Protein AF-A0A371GUI7-F1 (afdb_monomer)

Solvent-accessible surface area (backbone atoms only — not comparable to full-atom values): 7057 Å² total; per-residue (Å²): 116,69,69,60,55,53,47,51,54,51,62,67,65,54,74,78,77,85,79,54,71,71,40,46,23,28,39,54,56,83,74,86,72,90,68,92,70,82,89,71,81,53,62,43,70,75,26,33,25,74,41,76,47,98,86,46,37,32,32,36,30,39,83,86,77,68,47,72,50,78,44,54,50,87,44,47,44,81,52,77,83,67,82,75,76,63,96,68,78,84,74,74,79,75,78,76,77,78,76,75,80,79,78,81,75,90,129

pLDDT: mean 78.73, std 14.85, range [47.09, 96.81]

Organism: Mucuna pruriens (NCBI:txid157652)

Structure (mmCIF, N/CA/C/O backbone):
data_AF-A0A371GUI7-F1
#
_entry.id   AF-A0A371GUI7-F1
#
loop_
_atom_site.group_PDB
_atom_site.id
_atom_site.type_symbol
_atom_site.label_atom_id
_atom_site.label_alt_id
_atom_site.label_comp_id
_atom_site.label_asym_id
_atom_site.label_entity_id
_atom_site.label_seq_id
_atom_site.pdbx_PDB_ins_code
_atom_site.Cartn_x
_atom_site.Cartn_y
_atom_site.Cartn_z
_atom_site.occupancy
_atom_site.B_iso_or_equiv
_atom_site.auth_seq_id
_atom_site.auth_comp_id
_atom_site.auth_asym_id
_atom_site.auth_atom_id
_atom_site.pdbx_PDB_model_num
ATOM 1 N N . ILE A 1 1 ? -7.591 28.735 19.062 1.00 66.94 1 ILE A N 1
ATOM 2 C CA . ILE A 1 1 ? -8.424 28.830 17.832 1.00 66.94 1 ILE A CA 1
ATOM 3 C C . ILE A 1 1 ? -7.649 28.418 16.568 1.00 66.94 1 ILE A C 1
ATOM 5 O O . ILE A 1 1 ? -8.114 27.538 15.856 1.00 66.94 1 ILE A O 1
ATOM 9 N N . TYR A 1 2 ? -6.450 28.956 16.311 1.00 76.00 2 TYR A N 1
ATOM 10 C CA . TYR A 1 2 ? -5.636 28.631 15.121 1.00 76.00 2 TYR A CA 1
ATOM 11 C C . TYR A 1 2 ? -5.284 27.133 14.961 1.00 76.00 2 TYR A C 1
ATOM 13 O O . TYR A 1 2 ? -5.581 26.532 13.930 1.00 76.00 2 TYR A O 1
ATOM 21 N N . LYS A 1 3 ? -4.753 26.491 16.015 1.00 79.81 3 LYS A N 1
ATOM 22 C CA . LYS A 1 3 ? -4.342 25.069 15.984 1.00 79.81 3 LYS A CA 1
ATOM 23 C C . LYS A 1 3 ? -5.483 24.102 15.628 1.00 79.81 3 LYS A C 1
ATOM 25 O O . LYS A 1 3 ? -5.258 23.124 14.930 1.00 79.81 3 LYS A O 1
ATOM 30 N N . GLN A 1 4 ? -6.714 24.386 16.063 1.00 85.88 4 GLN A N 1
ATOM 31 C CA . GLN A 1 4 ? -7.883 23.551 15.751 1.00 85.88 4 GLN A CA 1
ATOM 32 C C . GLN A 1 4 ? -8.284 23.626 14.274 1.00 85.88 4 GLN A C 1
ATOM 34 O O . GLN A 1 4 ? -8.662 22.604 13.706 1.00 85.88 4 GLN A O 1
ATOM 39 N N . LYS A 1 5 ? -8.193 24.805 13.642 1.00 81.94 5 LYS A N 1
ATOM 40 C CA . LYS A 1 5 ? -8.510 24.964 12.214 1.00 81.94 5 LYS A CA 1
ATOM 41 C C . LYS A 1 5 ? -7.492 24.236 11.333 1.00 81.94 5 LYS A C 1
ATOM 43 O O . LYS A 1 5 ? -7.896 23.505 10.436 1.00 81.94 5 LYS A O 1
ATOM 48 N N . ILE A 1 6 ? -6.199 24.359 11.648 1.00 83.12 6 ILE A N 1
ATOM 49 C CA . ILE A 1 6 ? -5.138 23.640 10.923 1.00 83.12 6 ILE A CA 1
ATOM 50 C C . ILE A 1 6 ? -5.261 22.130 11.103 1.00 83.12 6 ILE A C 1
ATOM 52 O O . ILE A 1 6 ? -5.142 21.404 10.120 1.00 83.12 6 ILE A O 1
ATOM 56 N N . LYS A 1 7 ? -5.553 21.658 12.323 1.00 84.44 7 LYS A N 1
ATOM 57 C CA . LYS A 1 7 ? -5.770 20.232 12.585 1.00 84.44 7 LYS A CA 1
ATOM 58 C C . LYS A 1 7 ? -6.922 19.675 11.745 1.00 84.44 7 LYS A C 1
ATOM 60 O O . LYS A 1 7 ? -6.745 18.662 11.093 1.00 84.44 7 LYS A O 1
ATOM 65 N N . ARG A 1 8 ? -8.067 20.368 11.688 1.00 82.38 8 ARG A N 1
ATOM 66 C CA . ARG A 1 8 ? -9.210 19.944 10.858 1.00 82.38 8 ARG A CA 1
ATOM 67 C C . ARG A 1 8 ? -8.868 19.892 9.371 1.00 82.38 8 ARG A C 1
ATOM 69 O O . ARG A 1 8 ? -9.263 18.944 8.711 1.00 82.38 8 ARG A O 1
ATOM 76 N N . PHE A 1 9 ? -8.130 20.878 8.861 1.00 80.00 9 PHE A N 1
ATOM 77 C CA . PHE A 1 9 ? -7.688 20.877 7.467 1.00 80.00 9 PHE A CA 1
ATOM 78 C C . PHE A 1 9 ? -6.723 19.718 7.180 1.00 80.00 9 PHE A C 1
ATOM 80 O O . PHE A 1 9 ? -6.904 19.008 6.200 1.00 80.00 9 PHE A O 1
ATOM 87 N N . HIS A 1 10 ? -5.748 19.472 8.061 1.00 73.50 10 HIS A N 1
ATOM 88 C CA . HIS A 1 10 ? -4.852 18.317 7.947 1.00 73.50 10 HIS A CA 1
ATOM 89 C C . HIS A 1 10 ? -5.621 16.996 7.988 1.00 73.50 10 HIS A C 1
ATOM 91 O O . HIS A 1 10 ? -5.463 16.183 7.086 1.00 73.50 10 HIS A O 1
ATOM 97 N N . ASP A 1 11 ? -6.491 16.810 8.980 1.00 75.50 11 ASP A N 1
ATOM 98 C CA . ASP A 1 11 ? -7.272 15.584 9.157 1.00 75.50 11 ASP A CA 1
ATOM 99 C C . ASP A 1 11 ? -8.214 15.326 7.962 1.00 75.50 11 ASP A C 1
ATOM 101 O O . ASP A 1 11 ? -8.455 14.175 7.609 1.00 75.50 11 ASP A O 1
ATOM 105 N N . GLN A 1 12 ? -8.716 16.382 7.307 1.00 70.38 12 GLN A N 1
ATOM 106 C CA . GLN A 1 12 ? -9.515 16.290 6.075 1.00 70.38 12 GLN A CA 1
ATOM 107 C C . GLN A 1 12 ? -8.679 15.939 4.835 1.00 70.38 12 GLN A C 1
ATOM 109 O O . GLN A 1 12 ? -9.179 15.272 3.934 1.00 70.38 12 GLN A O 1
ATOM 114 N N . GLN A 1 13 ? -7.425 16.396 4.777 1.00 65.44 13 GLN A N 1
ATOM 115 C CA . GLN A 1 13 ? -6.491 16.121 3.679 1.00 65.44 13 GLN A CA 1
ATOM 116 C C . GLN A 1 13 ? -5.766 14.775 3.834 1.00 65.44 13 GLN A C 1
ATOM 118 O O . GLN A 1 13 ? -5.100 14.328 2.898 1.00 65.44 13 GLN A O 1
ATOM 123 N N . ILE A 1 14 ? -5.910 14.092 4.979 1.00 63.75 14 ILE A N 1
ATOM 124 C CA . ILE A 1 14 ? -5.553 12.676 5.105 1.00 63.75 14 ILE A CA 1
ATOM 125 C C . ILE A 1 14 ? -6.504 11.904 4.195 1.00 63.75 14 ILE A C 1
ATOM 127 O O . ILE A 1 14 ? -7.626 11.559 4.563 1.00 63.75 14 ILE A O 1
ATOM 131 N N . LEU A 1 15 ? -6.043 11.664 2.970 1.00 61.72 15 LEU A N 1
ATOM 132 C CA . LEU A 1 15 ? -6.738 10.868 1.978 1.00 61.72 15 LEU A CA 1
ATOM 133 C C . LEU A 1 15 ? -7.015 9.491 2.595 1.00 61.72 15 LEU A C 1
ATOM 135 O O . LEU A 1 15 ? -6.109 8.663 2.722 1.00 61.72 15 LEU A O 1
ATOM 139 N N . ARG A 1 16 ? -8.264 9.251 3.005 1.00 63.94 16 ARG A N 1
ATOM 140 C CA . ARG A 1 16 ? -8.727 7.933 3.442 1.00 63.94 16 ARG A CA 1
ATOM 141 C C . ARG A 1 16 ? -8.752 7.029 2.215 1.00 63.94 16 ARG A C 1
ATOM 143 O O . ARG A 1 16 ? -9.773 6.893 1.554 1.00 63.94 16 ARG A O 1
ATOM 150 N N . LYS A 1 17 ? -7.599 6.459 1.865 1.00 71.44 17 LYS A N 1
ATOM 151 C CA . LYS A 1 17 ? -7.542 5.367 0.897 1.00 71.44 17 LYS A CA 1
ATOM 152 C C . LYS A 1 17 ? -8.243 4.177 1.537 1.00 71.44 17 LYS A C 1
ATOM 154 O O . LYS A 1 17 ? -7.737 3.600 2.496 1.00 71.44 17 LYS A O 1
ATOM 159 N N . GLU A 1 18 ? -9.428 3.860 1.039 1.00 81.50 18 GLU A N 1
ATOM 160 C CA . GLU A 1 18 ? -10.134 2.650 1.431 1.00 81.50 18 GLU A CA 1
ATOM 161 C C . GLU A 1 18 ? -9.447 1.456 0.772 1.00 81.50 18 GLU A C 1
ATOM 163 O O . GLU A 1 18 ? -9.377 1.353 -0.453 1.00 81.50 18 GLU A O 1
ATOM 168 N N . PHE A 1 19 ? -8.906 0.573 1.604 1.00 87.25 19 PHE A N 1
ATOM 169 C CA . PHE A 1 19 ? -8.271 -0.662 1.173 1.00 87.25 19 PHE A CA 1
ATOM 170 C C . PHE A 1 19 ? -9.211 -1.833 1.433 1.00 87.25 19 PHE A C 1
ATOM 172 O O . PHE A 1 19 ? -9.877 -1.881 2.469 1.00 87.25 19 PHE A O 1
ATOM 179 N N . ARG A 1 20 ? -9.260 -2.782 0.496 1.00 90.81 20 ARG A N 1
ATOM 180 C CA . ARG A 1 20 ? -10.077 -3.997 0.610 1.00 90.81 20 ARG A CA 1
ATOM 181 C C . ARG A 1 20 ? -9.194 -5.237 0.585 1.00 90.81 20 ARG A C 1
ATOM 183 O O . ARG A 1 20 ? -8.166 -5.260 -0.087 1.00 90.81 20 ARG A O 1
ATOM 190 N N . VAL A 1 21 ? -9.613 -6.279 1.298 1.00 93.56 21 VAL A N 1
ATOM 191 C CA . VAL A 1 21 ? -8.976 -7.601 1.209 1.00 93.56 21 VAL A CA 1
ATOM 192 C C . VAL A 1 21 ? -9.067 -8.111 -0.234 1.00 93.56 21 VAL A C 1
ATOM 194 O O . VAL A 1 21 ? -10.085 -7.924 -0.897 1.00 93.56 21 VAL A O 1
ATOM 197 N N . GLY A 1 22 ? -7.983 -8.704 -0.733 1.00 92.75 22 GLY A N 1
ATOM 198 C CA . GLY A 1 22 ? -7.828 -9.164 -2.115 1.00 92.75 22 GLY A CA 1
ATOM 199 C C . GLY A 1 22 ? -7.323 -8.099 -3.094 1.00 92.75 22 GLY A C 1
ATOM 200 O O . GLY A 1 22 ? -6.980 -8.426 -4.226 1.00 92.75 22 GLY A O 1
ATOM 201 N N . GLN A 1 23 ? -7.234 -6.829 -2.690 1.00 93.06 23 GLN A N 1
ATOM 202 C CA . GLN A 1 23 ? -6.746 -5.762 -3.563 1.00 93.06 23 GLN A CA 1
ATOM 203 C C . GLN A 1 23 ? -5.222 -5.838 -3.752 1.00 93.06 23 GLN A C 1
ATOM 205 O O . GLN A 1 23 ? -4.480 -5.965 -2.775 1.00 93.06 23 GLN A O 1
ATOM 210 N N . LYS A 1 24 ? -4.759 -5.685 -5.003 1.00 94.12 24 LYS A N 1
ATOM 211 C CA . LYS A 1 24 ? -3.335 -5.510 -5.327 1.00 94.12 24 LYS A CA 1
ATOM 212 C C . LYS A 1 24 ? -2.874 -4.088 -4.992 1.00 94.12 24 LYS A C 1
ATOM 214 O O . LYS A 1 24 ? -3.524 -3.101 -5.356 1.00 94.12 24 LYS A O 1
ATOM 219 N N . VAL A 1 25 ? -1.731 -3.965 -4.328 1.00 94.00 25 VAL A N 1
ATOM 220 C CA . VAL A 1 25 ? -1.131 -2.687 -3.924 1.00 94.00 25 VAL A CA 1
ATOM 221 C C . VAL A 1 25 ? 0.373 -2.682 -4.150 1.00 94.00 25 VAL A C 1
ATOM 223 O O . VAL A 1 25 ? 1.013 -3.723 -4.130 1.00 94.00 25 VAL A O 1
ATOM 226 N N . LEU A 1 26 ? 0.938 -1.493 -4.337 1.00 94.25 26 LEU A N 1
ATOM 227 C CA . LEU A 1 26 ? 2.382 -1.268 -4.362 1.00 94.25 26 LEU A CA 1
ATOM 228 C C . LEU A 1 26 ? 2.853 -0.757 -3.001 1.00 94.25 26 LEU A C 1
ATOM 230 O O . LEU A 1 26 ? 2.146 0.036 -2.367 1.00 94.25 26 LEU A O 1
ATOM 234 N N . LEU A 1 27 ? 4.062 -1.143 -2.595 1.00 93.94 27 LEU A N 1
ATOM 235 C CA . LEU A 1 27 ? 4.681 -0.736 -1.329 1.00 93.94 27 LEU A CA 1
ATOM 236 C C . LEU A 1 27 ? 5.770 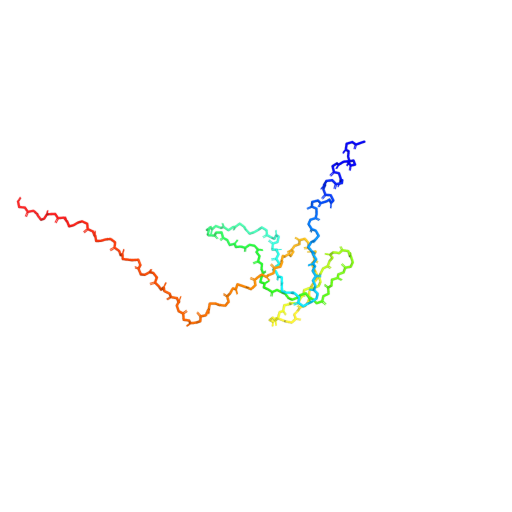0.316 -1.548 1.00 93.94 27 LEU A C 1
ATOM 238 O O . LEU A 1 27 ? 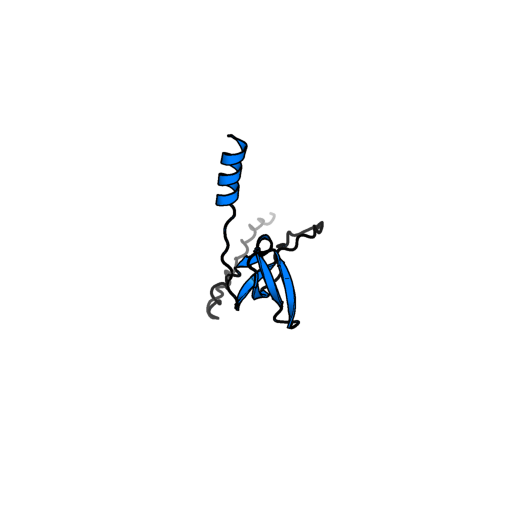6.628 0.164 -2.408 1.00 93.94 27 LEU A O 1
ATOM 242 N N . PHE A 1 28 ? 5.781 1.376 -0.747 1.00 91.69 28 PHE A N 1
ATOM 243 C CA . PHE A 1 28 ? 6.825 2.392 -0.788 1.00 91.69 28 PHE A CA 1
ATOM 244 C C . PHE A 1 28 ? 8.061 1.971 0.014 1.00 91.69 28 PHE A C 1
ATOM 246 O O . PHE A 1 28 ? 8.008 1.807 1.234 1.00 91.69 28 PHE A O 1
ATOM 253 N N . ASN A 1 29 ? 9.209 1.902 -0.653 1.00 88.31 29 ASN A N 1
ATOM 254 C CA . ASN A 1 29 ? 10.494 1.640 -0.026 1.00 88.31 29 ASN A CA 1
ATOM 255 C C . ASN A 1 29 ? 11.097 2.931 0.550 1.00 88.31 29 ASN A C 1
ATOM 257 O O . ASN A 1 29 ? 11.682 3.748 -0.172 1.00 88.31 29 ASN A O 1
ATOM 261 N N . SER A 1 30 ? 10.976 3.120 1.866 1.00 82.19 30 SER A N 1
ATOM 262 C CA . SER A 1 30 ? 11.447 4.319 2.579 1.00 82.19 30 SER A CA 1
ATOM 263 C C . SER A 1 30 ? 12.970 4.425 2.702 1.00 82.19 30 SER A C 1
ATOM 265 O O . SER A 1 30 ? 13.480 5.520 2.962 1.00 82.19 30 SER A O 1
ATOM 267 N N . ARG A 1 31 ? 13.721 3.351 2.425 1.00 81.88 31 ARG A N 1
ATOM 268 C CA . ARG A 1 31 ? 15.186 3.367 2.493 1.00 81.88 31 ARG A CA 1
ATOM 269 C C . ARG A 1 31 ? 15.747 4.225 1.364 1.00 81.88 31 ARG A C 1
ATOM 271 O O . ARG A 1 31 ? 15.551 3.934 0.185 1.00 81.88 31 ARG A O 1
ATOM 278 N N . LEU A 1 32 ? 16.428 5.306 1.734 1.00 68.50 32 LEU A N 1
ATOM 279 C CA . LEU A 1 32 ? 17.136 6.161 0.792 1.00 68.50 32 LEU A CA 1
ATOM 280 C C . LEU A 1 32 ? 18.335 5.378 0.242 1.00 68.50 32 LEU A C 1
ATOM 282 O O . LEU A 1 32 ? 19.278 5.089 0.972 1.00 68.50 32 LEU A O 1
ATOM 286 N N . LYS A 1 33 ? 18.290 5.010 -1.038 1.00 70.25 33 LYS A N 1
ATOM 287 C CA . LYS A 1 33 ? 19.475 4.560 -1.771 1.00 70.25 33 LYS A CA 1
ATOM 288 C C . LYS A 1 33 ? 19.979 5.765 -2.557 1.00 70.25 33 LYS A C 1
ATOM 290 O O . LYS A 1 33 ? 19.219 6.320 -3.343 1.00 70.25 33 LYS A O 1
ATOM 295 N N . LEU A 1 34 ? 21.218 6.195 -2.319 1.00 74.00 34 LEU A N 1
ATOM 296 C CA . LEU A 1 34 ? 21.885 7.154 -3.200 1.00 74.00 34 LEU A CA 1
ATOM 297 C C . LEU A 1 34 ? 22.118 6.433 -4.531 1.00 74.00 34 LEU A C 1
ATOM 299 O O . LEU A 1 34 ? 22.944 5.527 -4.610 1.00 74.00 34 LEU A O 1
ATOM 303 N N . ILE A 1 35 ? 21.312 6.751 -5.543 1.00 71.38 35 ILE A N 1
ATOM 304 C CA . ILE A 1 35 ? 21.423 6.136 -6.867 1.00 71.38 35 ILE A CA 1
ATOM 305 C C . ILE A 1 35 ? 22.335 7.037 -7.701 1.00 71.38 35 ILE A C 1
ATOM 307 O O . ILE A 1 35 ? 21.922 8.118 -8.111 1.00 71.38 35 ILE A O 1
ATOM 311 N N . ALA A 1 36 ? 23.570 6.602 -7.951 1.00 67.81 36 ALA A N 1
ATOM 312 C CA . ALA A 1 36 ? 24.408 7.197 -8.987 1.00 67.81 36 ALA A CA 1
ATOM 313 C C . ALA A 1 36 ? 23.921 6.664 -10.347 1.00 67.81 36 ALA A C 1
ATOM 315 O O . ALA A 1 36 ? 24.136 5.496 -10.667 1.00 67.81 36 ALA A O 1
ATOM 316 N N . GLY A 1 37 ? 23.177 7.476 -11.105 1.00 80.00 37 GLY A N 1
ATOM 317 C CA . GLY A 1 37 ? 22.633 7.106 -12.418 1.00 80.00 37 GLY A CA 1
ATOM 318 C C . GLY A 1 37 ? 21.117 7.295 -12.543 1.00 80.00 37 GLY A C 1
ATOM 319 O O . GLY A 1 37 ? 20.550 8.246 -12.010 1.00 80.00 37 GLY A O 1
ATOM 320 N N . LYS A 1 38 ? 20.447 6.403 -13.288 1.00 79.19 38 LYS A N 1
ATOM 321 C CA . LYS A 1 38 ? 19.022 6.527 -13.652 1.00 79.19 38 LYS A CA 1
ATOM 322 C C . LYS A 1 38 ? 18.098 6.407 -12.433 1.00 79.19 38 LYS A C 1
ATOM 324 O O . LYS A 1 38 ? 18.181 5.442 -11.672 1.00 79.19 38 LYS A O 1
ATOM 329 N N . LEU A 1 39 ? 17.162 7.347 -12.300 1.00 78.00 39 LEU A N 1
ATOM 330 C CA . LEU A 1 39 ? 16.140 7.336 -11.254 1.00 78.00 39 LEU A CA 1
ATOM 331 C C . LEU A 1 39 ? 15.252 6.085 -11.389 1.00 78.00 39 LEU A C 1
ATOM 333 O O . LEU A 1 39 ? 14.671 5.838 -12.445 1.00 78.00 39 LEU A O 1
ATOM 337 N N . ARG A 1 40 ? 15.143 5.292 -10.317 1.00 77.88 40 ARG A N 1
ATOM 338 C CA . ARG A 1 40 ? 14.220 4.149 -10.228 1.00 77.88 40 ARG A CA 1
ATOM 339 C C . ARG A 1 40 ? 13.029 4.499 -9.341 1.00 77.88 40 ARG A C 1
ATOM 341 O O . ARG A 1 40 ? 13.174 5.251 -8.376 1.00 77.88 40 ARG A O 1
ATOM 348 N N . SER A 1 41 ? 11.856 3.938 -9.644 1.00 83.81 41 SER A N 1
ATOM 349 C CA . SER A 1 41 ? 10.698 4.063 -8.759 1.00 83.81 41 SER A CA 1
ATOM 350 C C . SER A 1 41 ? 11.002 3.429 -7.406 1.00 83.81 41 SER A C 1
ATOM 352 O O . SER A 1 41 ? 11.579 2.350 -7.331 1.00 83.81 41 SER A O 1
ATOM 354 N N . ARG A 1 42 ? 10.557 4.083 -6.332 1.00 88.50 42 ARG A N 1
ATOM 355 C CA . ARG A 1 42 ? 10.647 3.556 -4.960 1.00 88.50 42 ARG A CA 1
ATOM 356 C C . ARG A 1 42 ? 9.469 2.655 -4.582 1.00 88.50 42 ARG A C 1
ATOM 358 O O . ARG A 1 42 ? 9.313 2.327 -3.415 1.00 88.50 42 ARG A O 1
ATOM 365 N N . TRP A 1 43 ? 8.601 2.350 -5.540 1.00 91.69 43 TRP A N 1
ATOM 366 C CA . TRP A 1 43 ? 7.452 1.481 -5.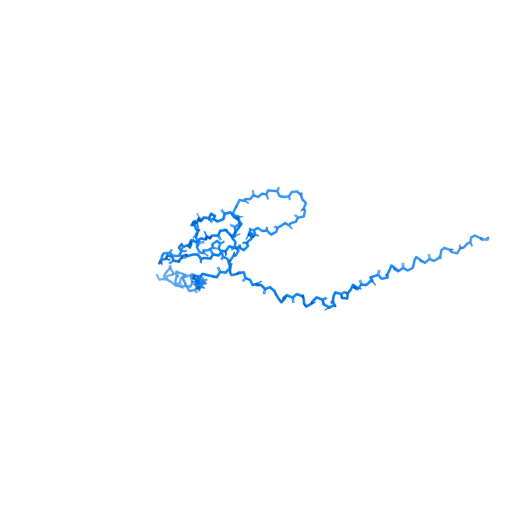348 1.00 91.69 43 TRP A CA 1
ATOM 367 C C . TRP A 1 43 ? 7.862 0.058 -5.704 1.00 91.69 43 TRP A C 1
ATOM 369 O O . TRP A 1 43 ? 8.203 -0.203 -6.857 1.00 91.69 43 TRP A O 1
ATOM 379 N N . ASP A 1 44 ? 7.848 -0.813 -4.706 1.00 90.38 44 ASP A N 1
ATOM 380 C CA . ASP A 1 44 ? 8.056 -2.247 -4.847 1.00 90.38 44 ASP A CA 1
ATOM 381 C C . ASP A 1 44 ? 6.718 -2.930 -5.163 1.00 90.38 44 ASP A C 1
ATOM 383 O O . ASP A 1 44 ? 5.658 -2.349 -4.910 1.00 90.38 44 ASP A O 1
ATOM 387 N N . GLY A 1 45 ? 6.821 -4.121 -5.763 1.00 88.19 45 GLY A N 1
ATOM 388 C CA . GLY A 1 45 ? 5.838 -4.803 -6.613 1.00 88.19 45 GLY A CA 1
ATOM 389 C C . GLY A 1 45 ? 4.398 -4.971 -6.110 1.00 88.19 45 GLY A C 1
ATOM 390 O O . GLY A 1 45 ? 4.006 -4.444 -5.072 1.00 88.19 45 GLY A O 1
ATOM 391 N N . PRO A 1 46 ? 3.558 -5.670 -6.891 1.00 92.75 46 PRO A N 1
ATOM 392 C CA . PRO A 1 46 ? 2.181 -5.914 -6.503 1.00 92.75 46 PRO A CA 1
ATOM 393 C C . PRO A 1 46 ? 2.135 -6.916 -5.344 1.00 92.75 46 PRO A C 1
ATOM 395 O O . PRO A 1 46 ? 2.585 -8.051 -5.464 1.00 92.75 46 PRO A O 1
ATOM 398 N N . PHE A 1 47 ? 1.569 -6.483 -4.225 1.00 95.19 47 PHE A N 1
ATOM 399 C CA . PHE A 1 47 ? 1.240 -7.316 -3.073 1.00 95.19 47 PHE A CA 1
ATOM 400 C C . PHE A 1 47 ? -0.272 -7.404 -2.925 1.00 95.19 47 PHE A C 1
ATOM 402 O O . PHE A 1 47 ? -0.982 -6.448 -3.243 1.00 95.19 47 PHE A O 1
ATOM 409 N N . VAL A 1 48 ? -0.769 -8.512 -2.387 1.00 96.00 48 VAL A N 1
ATOM 410 C CA . VAL A 1 48 ? -2.201 -8.696 -2.130 1.00 96.00 48 VAL A CA 1
ATOM 411 C C . VAL A 1 48 ? -2.504 -8.369 -0.675 1.00 96.00 48 VAL A C 1
ATOM 413 O O . VAL A 1 48 ? -1.832 -8.857 0.233 1.00 96.00 48 VAL A O 1
ATOM 416 N N . ILE A 1 49 ? -3.528 -7.555 -0.435 1.00 95.38 49 ILE A N 1
ATOM 417 C CA . ILE A 1 49 ? -4.000 -7.283 0.925 1.00 95.38 49 ILE A CA 1
ATOM 418 C C . ILE A 1 49 ? -4.730 -8.512 1.466 1.00 95.38 49 ILE A C 1
ATOM 420 O O . ILE A 1 49 ? -5.746 -8.923 0.910 1.00 95.38 49 ILE A O 1
ATOM 424 N N . THR A 1 50 ? -4.265 -9.069 2.581 1.00 96.38 50 THR A N 1
ATOM 425 C CA . THR A 1 50 ? -4.943 -10.185 3.265 1.00 96.38 50 THR A CA 1
ATOM 426 C C . THR A 1 50 ? -5.807 -9.721 4.426 1.00 96.38 50 THR A C 1
ATOM 428 O O . THR A 1 50 ? -6.802 -10.367 4.739 1.00 96.38 50 THR A O 1
ATOM 431 N N . ASN A 1 51 ? -5.453 -8.602 5.061 1.00 94.62 51 ASN A N 1
ATOM 432 C CA . ASN A 1 51 ? -6.213 -8.052 6.178 1.00 94.62 51 ASN A CA 1
ATOM 433 C C . ASN A 1 51 ? -6.038 -6.531 6.281 1.00 94.62 51 ASN A C 1
ATOM 435 O O . ASN A 1 51 ? -4.966 -6.000 5.981 1.00 94.62 51 ASN A O 1
ATOM 439 N N . VAL A 1 52 ? -7.074 -5.835 6.745 1.00 92.00 52 VAL A N 1
ATOM 440 C CA . VAL A 1 52 ? -7.061 -4.390 7.007 1.00 92.00 52 VAL A CA 1
ATOM 441 C C . VAL A 1 52 ? -7.439 -4.169 8.465 1.00 92.00 52 VAL A C 1
ATOM 443 O O . VAL A 1 52 ? -8.526 -4.544 8.898 1.00 92.00 52 VAL A O 1
ATOM 446 N N . PHE A 1 53 ? -6.542 -3.556 9.231 1.00 90.38 53 PHE A N 1
ATOM 447 C CA . PHE A 1 53 ? -6.755 -3.318 10.653 1.00 90.38 53 PHE A CA 1
ATOM 448 C C . PHE A 1 53 ? -7.441 -1.961 10.896 1.00 90.38 53 PHE A C 1
ATOM 450 O O . PHE A 1 53 ? -7.165 -1.000 10.170 1.00 90.38 53 PHE A O 1
ATOM 457 N N . PRO A 1 54 ? -8.257 -1.819 11.962 1.00 82.75 54 PRO A N 1
ATOM 458 C CA . PRO A 1 54 ? -8.994 -0.582 12.262 1.00 82.75 54 PRO A CA 1
ATOM 459 C C . PRO A 1 54 ? -8.113 0.668 12.398 1.00 82.75 54 PRO A C 1
ATOM 461 O O . PRO A 1 54 ? -8.555 1.782 12.136 1.00 82.75 54 PRO A O 1
ATOM 464 N N . HIS A 1 55 ? -6.850 0.488 12.793 1.00 81.19 55 HIS A N 1
ATOM 465 C CA . HIS A 1 55 ? -5.891 1.572 13.024 1.00 81.19 55 HIS A CA 1
ATOM 466 C C . HIS A 1 55 ? -5.034 1.914 11.793 1.00 81.19 55 HIS A C 1
ATOM 468 O O . HIS A 1 55 ? -4.006 2.574 11.921 1.00 81.19 55 HIS A O 1
ATOM 474 N N . GLY A 1 56 ? -5.433 1.464 10.599 1.00 82.69 56 GLY A N 1
ATOM 475 C CA . GLY A 1 56 ? -4.779 1.830 9.340 1.00 82.69 56 GLY A CA 1
ATOM 476 C C . GLY A 1 56 ? -3.525 1.022 9.010 1.00 82.69 56 GLY A C 1
ATOM 477 O O . GLY A 1 56 ? -2.866 1.309 8.013 1.00 82.69 56 GLY A O 1
ATOM 478 N N . ALA A 1 57 ? -3.192 0.006 9.806 1.00 90.38 57 ALA A N 1
ATOM 479 C CA . ALA A 1 57 ? -2.234 -1.003 9.385 1.00 90.38 57 ALA A CA 1
ATOM 480 C C . ALA A 1 57 ? -2.892 -1.982 8.406 1.00 90.38 57 ALA A C 1
ATOM 482 O O . ALA A 1 57 ? -4.089 -2.260 8.492 1.00 90.38 57 ALA A O 1
ATOM 483 N N . VAL A 1 58 ? -2.103 -2.524 7.488 1.00 93.75 58 VAL A N 1
ATOM 484 C CA . VAL A 1 58 ? -2.562 -3.438 6.444 1.00 93.75 58 VAL A CA 1
ATOM 485 C C . VAL A 1 58 ? -1.603 -4.616 6.384 1.00 93.75 58 VAL A C 1
ATOM 487 O O . VAL A 1 58 ? -0.385 -4.430 6.391 1.00 93.75 58 VAL A O 1
ATOM 490 N N . GLN A 1 59 ? -2.147 -5.828 6.359 1.00 96.44 59 GLN A N 1
ATOM 491 C CA . GLN A 1 59 ? -1.372 -7.038 6.131 1.00 96.44 59 GLN A CA 1
ATOM 492 C C . GLN A 1 59 ? -1.292 -7.297 4.629 1.00 96.44 59 GLN A C 1
ATOM 494 O O . GLN A 1 59 ? -2.314 -7.359 3.942 1.00 96.44 59 GLN A O 1
ATOM 499 N N . LEU A 1 60 ? -0.067 -7.430 4.139 1.00 96.31 60 LEU A N 1
ATOM 500 C CA . LEU A 1 60 ? 0.251 -7.738 2.758 1.00 96.31 60 LEU A CA 1
ATOM 501 C C . LEU A 1 60 ? 0.777 -9.159 2.652 1.00 96.31 60 LEU A C 1
ATOM 503 O O . LEU A 1 60 ? 1.473 -9.632 3.552 1.00 96.31 60 LEU A O 1
ATOM 507 N N . LYS A 1 61 ? 0.482 -9.796 1.525 1.00 96.81 61 LYS A N 1
ATOM 508 C CA . LYS A 1 61 ? 1.046 -11.070 1.108 1.00 96.81 61 LYS A CA 1
ATOM 509 C C . LYS A 1 61 ? 1.774 -10.896 -0.216 1.00 96.81 61 LYS A C 1
ATOM 511 O O . LYS A 1 61 ? 1.225 -10.319 -1.157 1.00 96.81 61 LYS A O 1
ATOM 516 N N . ASP A 1 62 ? 2.994 -11.406 -0.277 1.00 94.69 62 ASP A N 1
ATOM 517 C CA . ASP A 1 62 ? 3.708 -11.592 -1.535 1.00 94.69 62 ASP A CA 1
ATOM 518 C C . ASP A 1 62 ? 3.235 -12.888 -2.205 1.00 94.69 62 ASP A C 1
ATOM 520 O O . ASP A 1 62 ? 3.244 -13.958 -1.589 1.00 94.69 62 ASP A O 1
ATOM 524 N N . GLU A 1 63 ? 2.813 -12.793 -3.465 1.00 89.00 63 GLU A N 1
ATOM 525 C CA . GLU A 1 63 ? 2.355 -13.945 -4.248 1.00 89.00 63 GLU A CA 1
ATOM 526 C C . GLU A 1 63 ? 3.491 -14.938 -4.533 1.00 89.00 63 GLU A C 1
ATOM 528 O O . GLU A 1 63 ? 3.242 -16.139 -4.608 1.00 89.00 63 GLU A O 1
ATOM 533 N N . HIS A 1 64 ? 4.739 -14.468 -4.624 1.00 88.50 64 HIS A N 1
ATOM 534 C CA . HIS A 1 64 ? 5.881 -15.302 -5.010 1.00 88.50 64 HIS A CA 1
ATOM 535 C C . HIS A 1 64 ? 6.415 -16.114 -3.830 1.00 88.50 64 HIS A C 1
ATOM 537 O O . HIS A 1 64 ? 6.620 -17.321 -3.931 1.00 88.50 64 HIS A O 1
ATOM 543 N N . SER A 1 65 ? 6.642 -15.453 -2.693 1.00 90.50 65 SER A N 1
ATOM 544 C CA . SER A 1 65 ? 7.197 -16.096 -1.496 1.00 90.50 65 SER A CA 1
ATOM 545 C C . SER A 1 65 ? 6.137 -16.653 -0.544 1.00 90.50 65 SER A C 1
ATOM 547 O O . SER A 1 65 ? 6.489 -17.297 0.442 1.00 90.50 65 SER A O 1
ATOM 549 N N . ASN A 1 66 ? 4.848 -16.382 -0.790 1.00 90.69 66 ASN A N 1
ATOM 550 C CA . ASN A 1 66 ? 3.750 -16.609 0.158 1.00 90.69 66 ASN A CA 1
ATOM 551 C C . ASN A 1 66 ? 3.955 -15.954 1.540 1.00 90.69 66 ASN A C 1
ATOM 553 O O . ASN A 1 66 ? 3.185 -16.222 2.464 1.00 90.69 66 ASN A O 1
ATOM 557 N N . SER A 1 67 ? 4.956 -15.083 1.696 1.00 93.38 67 SER A N 1
ATOM 558 C CA . SER A 1 67 ? 5.240 -14.418 2.961 1.00 93.38 67 SER A CA 1
ATOM 559 C C . SER A 1 67 ? 4.229 -13.306 3.224 1.00 93.38 67 SER A C 1
ATOM 561 O O . SER A 1 67 ? 3.779 -12.614 2.307 1.00 93.38 67 SER A O 1
ATOM 563 N N . THR A 1 68 ? 3.865 -13.136 4.494 1.00 96.19 68 THR A N 1
ATOM 564 C CA . THR A 1 68 ? 2.958 -12.077 4.937 1.00 96.19 68 THR A CA 1
ATOM 565 C C . THR A 1 68 ? 3.661 -11.120 5.880 1.00 96.19 68 THR A C 1
ATOM 567 O O . THR A 1 68 ? 4.371 -11.558 6.785 1.00 96.19 68 THR A O 1
ATOM 570 N N . PHE A 1 69 ? 3.416 -9.824 5.726 1.00 95.00 69 PHE A N 1
ATOM 571 C CA . PHE A 1 69 ? 3.982 -8.790 6.587 1.00 95.00 69 PHE A CA 1
ATOM 572 C C . PHE A 1 69 ? 3.005 -7.623 6.752 1.00 95.00 69 PHE A C 1
ATOM 574 O O . PHE A 1 69 ? 2.104 -7.420 5.941 1.00 95.00 69 PHE A O 1
ATOM 581 N N . GLN A 1 70 ? 3.155 -6.862 7.834 1.00 95.19 70 GLN A N 1
ATOM 582 C CA . GLN A 1 70 ? 2.274 -5.742 8.161 1.00 95.19 70 GLN A CA 1
ATOM 583 C C . GLN A 1 70 ? 2.957 -4.414 7.838 1.00 95.19 70 GLN A C 1
ATOM 585 O O . GLN A 1 70 ? 4.115 -4.199 8.193 1.00 95.19 70 GLN A O 1
ATOM 590 N N . VAL A 1 71 ? 2.224 -3.510 7.195 1.00 92.75 71 VAL A N 1
ATOM 591 C CA . VA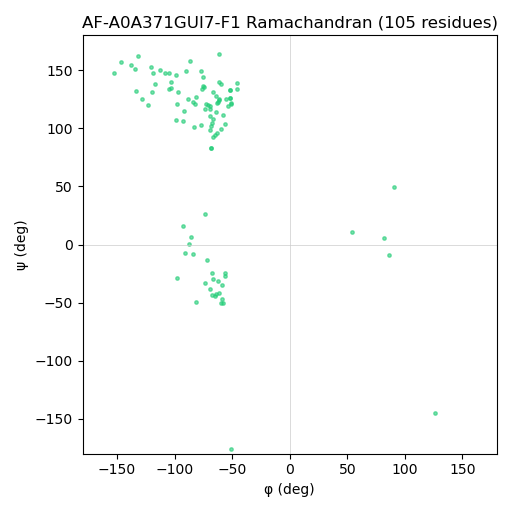L A 1 71 ? 2.692 -2.164 6.847 1.00 92.75 71 VAL A CA 1
ATOM 592 C C . VAL A 1 71 ? 1.668 -1.113 7.241 1.00 92.75 71 VAL A C 1
ATOM 594 O O . VAL A 1 71 ? 0.491 -1.402 7.452 1.00 92.75 71 VAL A O 1
ATOM 597 N N . ASN A 1 72 ? 2.108 0.138 7.324 1.00 91.31 72 ASN A N 1
ATOM 598 C CA . ASN A 1 72 ? 1.196 1.261 7.495 1.00 91.31 72 ASN A CA 1
ATOM 599 C C . ASN A 1 72 ? 0.487 1.558 6.168 1.00 91.31 72 ASN A C 1
ATOM 601 O O . ASN A 1 72 ? 1.145 1.650 5.131 1.00 91.31 72 ASN A O 1
ATOM 605 N N . GLY A 1 73 ? -0.822 1.812 6.201 1.00 88.75 73 GLY A N 1
A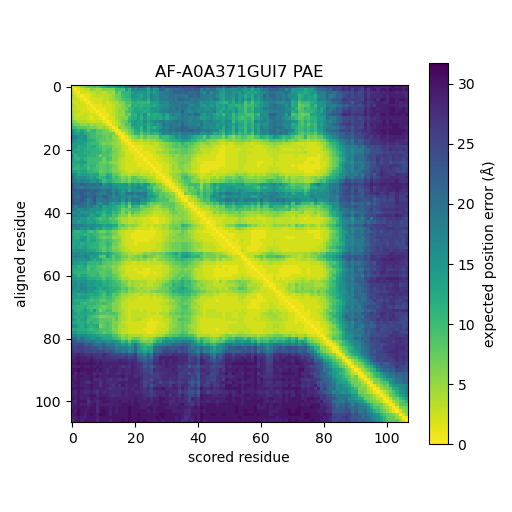TOM 606 C CA . GLY A 1 73 ? -1.631 2.153 5.025 1.00 88.75 73 GLY A CA 1
ATOM 607 C C . GLY A 1 73 ? -1.113 3.370 4.245 1.00 88.75 73 GLY A C 1
ATOM 608 O O . GLY A 1 73 ? -1.305 3.476 3.038 1.00 88.75 73 GLY A O 1
ATOM 609 N N . HIS A 1 74 ? -0.377 4.269 4.905 1.00 87.62 74 HIS A N 1
ATOM 610 C CA . HIS A 1 74 ? 0.278 5.411 4.256 1.00 87.62 74 HIS A CA 1
ATOM 611 C C . HIS A 1 74 ? 1.424 5.016 3.313 1.00 87.62 74 HIS A C 1
ATOM 613 O O . HIS A 1 74 ? 1.757 5.777 2.408 1.00 87.62 74 HIS A O 1
ATOM 619 N N . GLN A 1 75 ? 2.038 3.848 3.518 1.00 90.56 75 GLN A N 1
ATOM 620 C CA . GLN A 1 75 ? 3.160 3.366 2.708 1.00 90.56 75 GLN A CA 1
ATOM 621 C C . GLN A 1 75 ? 2.702 2.588 1.474 1.00 90.56 75 GLN A C 1
ATOM 623 O O . GLN A 1 75 ? 3.545 2.123 0.716 1.00 90.56 75 GLN A O 1
ATOM 628 N N . ILE A 1 76 ? 1.396 2.441 1.254 1.00 92.12 76 ILE A N 1
ATOM 629 C CA . ILE A 1 76 ? 0.857 1.659 0.144 1.00 92.12 76 ILE A CA 1
ATOM 630 C C . ILE A 1 76 ? -0.011 2.510 -0.785 1.00 92.12 76 ILE A C 1
ATOM 632 O O . ILE A 1 76 ? -0.614 3.522 -0.400 1.00 92.12 76 ILE A O 1
ATOM 636 N N . LYS A 1 77 ? -0.076 2.112 -2.056 1.00 91.56 77 LYS A N 1
ATOM 637 C CA . LYS A 1 77 ? -1.035 2.671 -3.018 1.00 91.56 77 LYS A CA 1
ATOM 638 C C . LYS A 1 77 ? -1.704 1.559 -3.829 1.00 91.56 77 LYS A C 1
ATOM 640 O O . LYS A 1 77 ? -1.056 0.541 -4.059 1.00 91.56 77 LYS A O 1
ATOM 645 N N . PRO A 1 78 ? -2.947 1.762 -4.299 1.00 91.56 78 PRO A N 1
ATOM 646 C CA . PRO A 1 78 ? -3.586 0.841 -5.231 1.00 91.56 78 PRO A CA 1
ATOM 647 C C . PRO A 1 78 ? -2.692 0.560 -6.442 1.00 91.56 78 PRO A C 1
ATOM 649 O O . PRO A 1 78 ? -2.116 1.484 -7.027 1.00 91.56 78 PRO A O 1
ATOM 652 N N . PHE A 1 79 ? -2.557 -0.717 -6.791 1.00 91.50 79 PHE A N 1
ATOM 653 C CA . PHE A 1 79 ? -1.984 -1.123 -8.064 1.00 91.50 79 PHE A CA 1
ATOM 654 C C . PHE A 1 79 ? -3.094 -1.074 -9.113 1.00 91.50 79 PHE A C 1
ATOM 656 O O . PHE A 1 79 ? -4.137 -1.703 -8.949 1.00 91.50 79 PHE A O 1
ATOM 663 N N . HIS A 1 80 ? -2.878 -0.297 -10.169 1.00 86.75 80 HIS A N 1
ATOM 664 C CA . HIS A 1 80 ? -3.756 -0.279 -11.329 1.00 86.75 80 HIS A CA 1
ATOM 665 C C . HIS A 1 80 ? -3.107 -1.165 -12.381 1.00 86.75 80 HIS A C 1
ATOM 667 O O . HIS A 1 80 ? -2.066 -0.809 -12.932 1.00 86.75 80 HIS A O 1
ATOM 673 N N . GLU A 1 81 ? -3.688 -2.339 -12.598 1.00 80.94 81 GLU A N 1
ATOM 674 C CA . GLU A 1 81 ? -3.317 -3.194 -13.719 1.00 80.94 81 GLU A C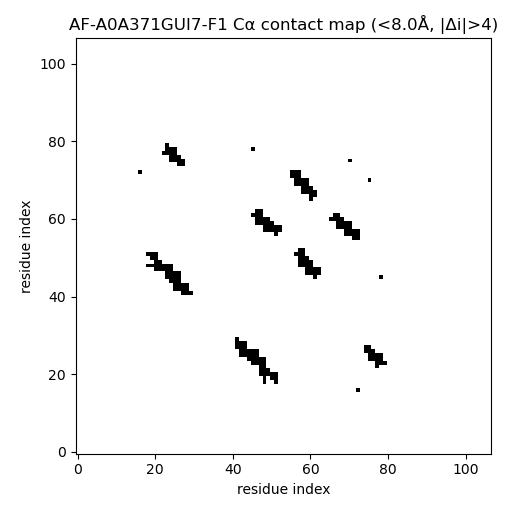A 1
ATOM 675 C C . GLU A 1 81 ? -3.690 -2.411 -14.986 1.00 80.94 81 GLU A C 1
ATOM 677 O O . GLU A 1 81 ? -4.846 -2.026 -15.171 1.00 80.94 81 GLU A O 1
ATOM 682 N N . GLY A 1 82 ? -2.684 -2.024 -15.777 1.00 73.44 82 GLY A N 1
ATOM 683 C CA . GLY A 1 82 ? -2.924 -1.325 -17.037 1.00 73.44 82 GLY A CA 1
ATOM 684 C C . GLY A 1 82 ? -3.730 -2.214 -17.988 1.00 73.44 82 GLY A C 1
ATOM 685 O O . GLY A 1 82 ? -3.784 -3.428 -17.771 1.00 73.44 82 GLY A O 1
ATOM 686 N N . PRO A 1 83 ? -4.337 -1.650 -19.050 1.00 70.56 83 PRO A N 1
ATOM 687 C CA . PRO A 1 83 ? -4.924 -2.468 -20.102 1.00 70.56 83 PRO A CA 1
ATOM 688 C C . PRO A 1 83 ? -3.872 -3.484 -20.546 1.00 70.56 83 PRO A C 1
ATOM 690 O O . PRO A 1 83 ? -2.763 -3.090 -20.914 1.00 70.56 83 PRO A O 1
ATOM 693 N N . THR A 1 84 ? -4.181 -4.779 -20.454 1.00 59.94 84 THR A N 1
ATOM 694 C CA . THR A 1 84 ? -3.356 -5.811 -21.083 1.00 59.94 84 THR A CA 1
ATOM 695 C C . THR A 1 84 ? -3.165 -5.377 -22.529 1.00 59.94 84 THR A C 1
ATOM 697 O O . THR A 1 84 ? -4.187 -5.183 -23.196 1.00 59.94 84 THR A O 1
ATOM 700 N N . PRO A 1 85 ? -1.927 -5.163 -23.016 1.00 53.69 85 PRO A N 1
ATOM 701 C CA . PRO A 1 85 ? -1.740 -4.928 -24.431 1.00 53.69 85 PRO A CA 1
ATOM 702 C C . PRO A 1 85 ? -2.320 -6.153 -25.121 1.00 53.69 85 PRO A C 1
ATOM 704 O O . PRO A 1 85 ? -1.851 -7.280 -24.945 1.00 53.69 85 PRO A O 1
ATOM 707 N N . ILE A 1 86 ? -3.428 -5.921 -25.815 1.00 52.03 86 ILE A N 1
ATOM 708 C CA . ILE A 1 86 ? -3.994 -6.872 -26.749 1.00 52.03 86 ILE A CA 1
ATOM 709 C C . ILE A 1 86 ? -2.812 -7.226 -27.645 1.00 52.03 86 ILE A C 1
ATOM 711 O O . ILE A 1 86 ? -2.093 -6.344 -28.105 1.00 52.03 86 ILE A O 1
ATOM 715 N N . THR A 1 87 ? -2.511 -8.510 -27.773 1.00 52.28 87 THR A N 1
ATOM 716 C CA . THR A 1 87 ? -1.250 -9.017 -28.337 1.00 52.28 87 THR A CA 1
ATOM 717 C C . THR A 1 87 ? -1.172 -8.850 -29.862 1.00 52.28 87 THR A C 1
ATOM 719 O O . THR A 1 87 ? -0.468 -9.588 -30.539 1.00 52.28 87 THR A O 1
ATOM 722 N N . HIS A 1 88 ? -1.892 -7.870 -30.397 1.00 48.81 88 HIS A N 1
ATOM 723 C CA . HIS A 1 88 ? -1.829 -7.381 -31.756 1.00 48.81 88 HIS A CA 1
ATOM 724 C C . HIS A 1 88 ? -1.655 -5.865 -31.667 1.00 48.81 88 HIS A C 1
ATOM 726 O O . HIS A 1 88 ? -2.435 -5.195 -31.001 1.00 48.81 88 HIS A O 1
ATOM 732 N N . ASP A 1 89 ? -0.611 -5.365 -32.322 1.00 52.75 89 ASP A N 1
ATOM 733 C CA . ASP A 1 89 ? -0.326 -3.943 -32.536 1.00 52.75 89 ASP A CA 1
ATOM 734 C C . ASP A 1 89 ? 0.536 -3.279 -31.447 1.00 52.75 89 ASP A C 1
ATOM 736 O O . ASP A 1 89 ? 0.296 -2.164 -30.990 1.00 52.75 89 ASP A O 1
ATOM 740 N N . MET A 1 90 ? 1.665 -3.916 -31.108 1.00 49.53 90 MET A N 1
ATOM 741 C CA . MET A 1 90 ? 2.884 -3.113 -30.960 1.00 49.53 90 MET A CA 1
ATOM 742 C C . MET A 1 90 ? 3.261 -2.608 -32.359 1.00 49.53 90 MET A C 1
ATOM 744 O O . MET A 1 90 ? 4.078 -3.225 -33.040 1.00 49.53 90 MET A O 1
ATOM 748 N N . GLU A 1 91 ? 2.650 -1.512 -32.818 1.00 54.34 91 GLU A N 1
ATOM 749 C CA . GLU A 1 91 ? 3.228 -0.734 -33.913 1.00 54.34 91 GLU A CA 1
ATOM 750 C C . GLU A 1 91 ? 4.568 -0.198 -33.411 1.00 54.34 91 GLU A C 1
ATOM 752 O O . GLU A 1 91 ? 4.664 0.791 -32.681 1.00 54.34 91 GLU A O 1
ATOM 757 N N . ILE A 1 92 ? 5.626 -0.931 -33.750 1.00 52.62 92 ILE A N 1
ATOM 758 C CA . ILE A 1 92 ? 6.997 -0.461 -33.659 1.00 52.62 92 ILE A CA 1
ATOM 759 C C . ILE A 1 92 ? 7.049 0.770 -34.560 1.00 52.62 92 ILE A C 1
ATOM 761 O O . ILE A 1 92 ? 7.121 0.654 -35.781 1.00 52.62 92 ILE A O 1
ATOM 765 N N . ILE A 1 93 ? 6.966 1.957 -33.962 1.00 58.50 93 ILE A N 1
ATOM 766 C CA . ILE A 1 93 ? 7.204 3.210 -34.669 1.00 58.50 93 ILE A CA 1
ATOM 767 C C . ILE A 1 93 ? 8.691 3.192 -35.029 1.00 58.50 93 ILE A C 1
ATOM 769 O O . ILE A 1 93 ? 9.553 3.517 -34.210 1.00 58.50 93 ILE A O 1
ATOM 773 N N . SER A 1 94 ? 9.003 2.690 -36.221 1.00 62.47 94 SER A N 1
ATOM 774 C CA . SER A 1 94 ? 10.366 2.626 -36.730 1.00 62.47 94 SER A CA 1
ATOM 775 C C . SER A 1 94 ? 10.821 4.059 -36.990 1.00 62.47 94 SER A C 1
ATOM 777 O O . SER A 1 94 ? 10.402 4.687 -37.962 1.00 62.47 94 SER A O 1
ATOM 779 N N . LEU A 1 95 ? 11.625 4.612 -36.081 1.00 57.84 95 LEU A N 1
ATOM 780 C CA . LEU A 1 95 ? 12.212 5.936 -36.237 1.00 57.84 95 LEU A CA 1
ATOM 781 C C . LEU A 1 95 ? 13.255 5.854 -37.360 1.00 57.84 95 LEU A C 1
ATOM 783 O O . LEU A 1 95 ? 14.361 5.368 -37.144 1.00 57.84 95 LEU A O 1
ATOM 787 N N . MET A 1 96 ? 12.870 6.275 -38.566 1.00 61.94 96 MET A N 1
ATOM 788 C CA . MET A 1 96 ? 13.790 6.505 -39.681 1.00 61.94 96 MET A CA 1
ATOM 789 C C . MET A 1 96 ? 14.896 7.449 -39.200 1.00 61.94 96 MET A C 1
ATOM 791 O O . MET A 1 96 ? 14.622 8.578 -38.788 1.00 61.94 96 MET A O 1
ATOM 795 N N . GLU A 1 97 ? 16.136 6.972 -39.248 1.00 64.75 97 GLU A N 1
ATOM 796 C CA . GLU A 1 97 ? 17.321 7.798 -39.058 1.00 64.75 97 GLU A CA 1
ATOM 797 C C . GLU A 1 97 ? 17.339 8.868 -40.164 1.00 64.75 97 GLU A C 1
ATOM 799 O O . GLU A 1 97 ? 17.221 8.519 -41.344 1.00 64.75 97 GLU A O 1
ATOM 804 N N . PRO A 1 98 ? 17.400 10.171 -39.834 1.00 58.97 98 PRO A N 1
ATOM 805 C CA . PRO A 1 98 ? 17.458 11.200 -40.860 1.00 58.97 98 PRO A CA 1
ATOM 806 C C . PRO A 1 98 ? 18.758 11.030 -41.648 1.00 58.97 98 PRO A C 1
ATOM 808 O O . PRO A 1 98 ? 19.837 10.958 -41.061 1.00 58.97 98 PRO A O 1
ATOM 811 N N . ALA A 1 99 ? 18.644 10.956 -42.975 1.00 63.91 99 ALA A N 1
ATOM 812 C CA . ALA A 1 99 ? 19.793 10.857 -43.860 1.00 63.91 99 ALA A CA 1
ATOM 813 C C . ALA A 1 99 ? 20.756 12.021 -43.588 1.00 63.91 99 ALA A C 1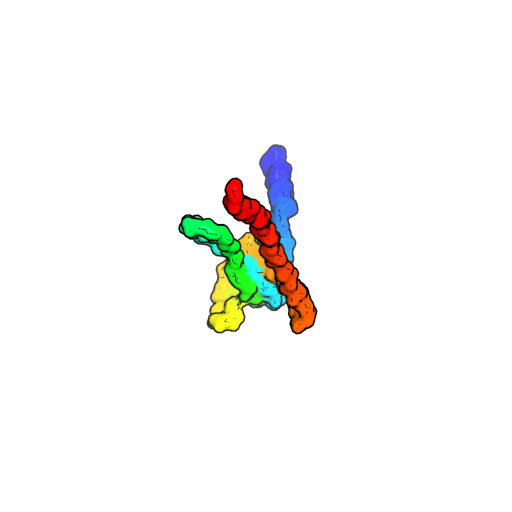
ATOM 815 O O . ALA A 1 99 ? 20.355 13.189 -43.600 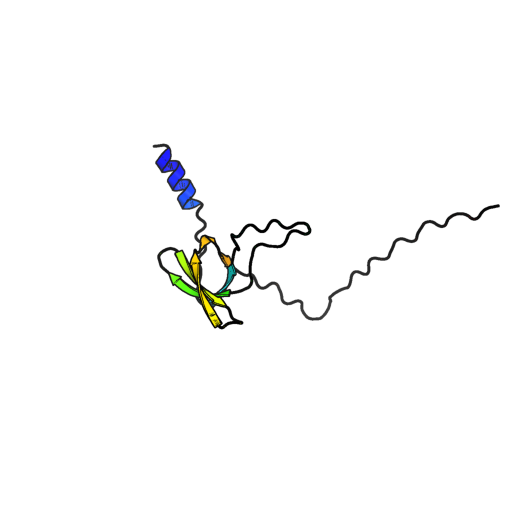1.00 63.91 99 ALA A O 1
ATOM 816 N N . SER A 1 100 ? 22.015 11.674 -43.315 1.00 64.00 100 SER A N 1
ATOM 817 C CA . SER A 1 100 ? 23.122 12.624 -43.239 1.00 64.00 100 SER A CA 1
ATOM 818 C C . SER A 1 100 ? 23.135 13.477 -44.513 1.00 64.00 100 SER A C 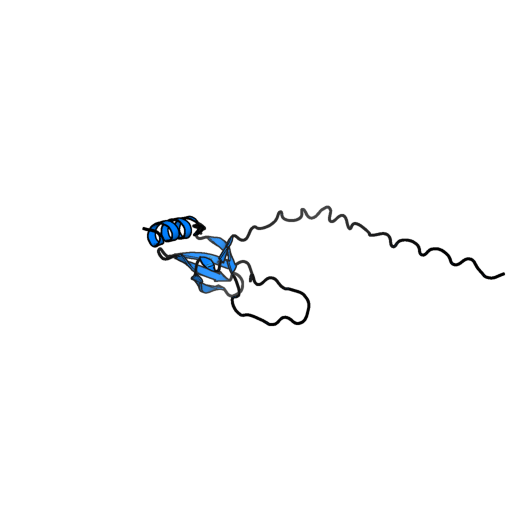1
ATOM 820 O O . SER A 1 100 ? 23.015 12.905 -45.597 1.00 64.00 100 SER A O 1
ATOM 822 N N . PRO A 1 101 ? 23.258 14.814 -44.426 1.00 60.72 101 PRO A N 1
ATOM 823 C CA . PRO A 1 101 ? 23.440 15.630 -45.615 1.00 60.72 101 PRO A CA 1
ATOM 824 C C . PRO A 1 101 ? 24.762 15.217 -46.268 1.00 60.72 101 PRO A C 1
ATOM 826 O O . PRO A 1 101 ? 25.803 15.221 -45.611 1.00 60.72 101 PRO A O 1
ATOM 829 N N . ASP A 1 102 ? 24.686 14.799 -47.530 1.00 61.00 102 ASP A N 1
ATOM 830 C CA . ASP A 1 102 ? 25.838 14.455 -48.357 1.00 61.00 102 ASP A CA 1
ATOM 831 C C . ASP A 1 102 ? 26.862 15.602 -48.350 1.00 61.00 102 ASP A C 1
ATOM 833 O O . ASP A 1 102 ? 26.536 16.748 -48.676 1.00 61.00 102 ASP A O 1
ATOM 837 N N . ASP A 1 103 ? 28.107 15.279 -47.998 1.00 61.00 103 ASP A N 1
ATOM 838 C CA . ASP A 1 103 ? 29.272 16.123 -48.262 1.00 61.00 103 ASP A CA 1
ATOM 839 C C . ASP A 1 103 ? 29.431 16.259 -49.788 1.00 61.00 103 ASP A C 1
ATOM 841 O O . ASP A 1 103 ? 29.600 15.241 -50.473 1.00 61.00 103 ASP A O 1
ATOM 845 N N . PRO A 1 104 ? 29.409 17.470 -50.376 1.00 59.09 104 PRO A N 1
ATOM 846 C CA . PRO A 1 104 ? 29.757 17.612 -51.777 1.00 59.09 104 PRO A CA 1
ATOM 847 C C . PRO A 1 104 ? 31.256 17.350 -51.950 1.00 59.09 104 PRO A C 1
ATOM 849 O O . PRO A 1 104 ? 32.111 18.042 -51.395 1.00 59.09 104 PRO A O 1
ATOM 852 N N . ALA A 1 105 ? 31.541 16.318 -52.742 1.00 48.75 105 ALA A N 1
ATOM 853 C CA . ALA A 1 105 ? 32.865 15.909 -53.171 1.00 48.75 105 ALA A CA 1
ATOM 854 C C . ALA A 1 105 ? 33.723 17.093 -53.650 1.00 48.75 105 ALA A C 1
ATOM 856 O O . ALA A 1 105 ? 33.261 17.973 -54.377 1.00 48.75 105 ALA A O 1
ATOM 857 N N . SER A 1 106 ? 35.000 17.047 -53.260 1.00 47.44 106 SER A N 1
ATOM 858 C CA . SER A 1 106 ? 36.078 17.859 -53.822 1.00 47.44 106 SER A CA 1
ATOM 859 C C . SER A 1 106 ? 36.055 17.880 -55.350 1.00 47.44 106 SER A C 1
ATOM 861 O O . SER A 1 106 ? 36.032 16.824 -55.983 1.00 47.44 106 SER A O 1
ATOM 863 N N . HIS A 1 107 ? 36.205 19.079 -55.906 1.00 47.09 107 HIS A N 1
ATOM 864 C CA . HIS A 1 107 ? 36.919 19.330 -57.153 1.00 47.09 107 HIS A CA 1
ATOM 865 C C . HIS A 1 107 ? 37.766 20.591 -57.002 1.00 47.09 107 HIS A C 1
ATOM 867 O O . HIS A 1 107 ? 37.270 21.557 -56.380 1.00 47.09 107 HIS A O 1
#

Mean predicted aligned error: 14.18 Å

Radius of gyration: 24.19 Å; Cα contacts (8 Å, |Δi|>4): 110; chains: 1; bounding box: 47×45×75 Å

Foldseek 3Di:
DVVVVVVVVVVVPPPPPDDDAQFWKWFAQPDDDPDPDDDDGRTHGTWGFHDADPVQKTWTADPPVRDIDIDGNVRIDGDDDPPDPPPPDPPPPPPPDPDDPDDPDDD

Nearest PDB structures (foldseek):
  2fpf-assembly1_A  TM=6.657E-01  e=6.816E-02  Rattus norvegicus
  7nzd-assembly1_AAA  TM=5.944E-01  e=3.741E-02  Homo sapiens
  7nyk-assembly1_AAA  TM=6.360E-01  e=8.160E-02  Homo sapiens
  8rpp-assembly2_C  TM=6.273E-01  e=1.579E-01  Homo sapiens
  2fpe-assembly1_B  TM=6.301E-01  e=2.131E-01  Rattus norvegicus

Sequence (107 aa):
IYKQKIKRFHDQQILRKEFRVGQKVLLFNSRLKLIAGKLRSRWDGPFVITNVFPHGAVQLKDEHSNSTFQVNGHQIKPFHEGPTPITHDMEIISLMEPASPDDPASH

Secondary structure (DSSP, 8-state):
-HHHHHHHHHHHHS------TT-EEEEE--S----SSS---SEEEEEEEEEE-TTSEEEEE-TTT--EEEEEGGGEEE---PPP--SS-------PPPPPPPPP---